Protein AF-A0AAE4P1V4-F1 (afdb_monomer)

Foldseek 3Di:
DVVVVVVVVLQVVCQVFKWKKFWDADPVRDIDIDTDGLVCLCVQPNDVVSVVVSVCQVPDPDQWDKDQDPHRGIMIMGTD

Mean predicted aligned error: 3.28 Å

pLDDT: mean 93.64, std 4.53, range [66.44, 98.0]

Radius of gyration: 12.79 Å; Cα contacts (8 Å, |Δi|>4): 108; chains: 1; bounding box: 34×20×39 Å

Organism: NCBI:txid1117645

Solvent-accessible surface area (backbone atoms only — not comparable to full-atom values): 4543 Å² total; per-residue (Å²): 114,67,68,63,53,53,53,49,51,51,31,53,51,45,49,70,45,38,45,40,34,44,35,33,64,49,98,86,68,47,81,45,75,49,80,50,55,60,81,48,34,37,80,69,52,34,62,71,51,30,52,49,52,52,54,49,62,78,66,57,91,56,62,62,49,75,50,80,40,98,85,57,28,32,38,39,41,30,59,106

Structure (mmCIF, N/CA/C/O backbone):
data_AF-A0AAE4P1V4-F1
#
_entry.id   AF-A0AAE4P1V4-F1
#
loop_
_atom_site.group_PDB
_atom_site.id
_atom_site.type_symbol
_atom_site.label_atom_id
_atom_site.label_alt_id
_atom_site.label_comp_id
_atom_site.label_asym_id
_atom_site.label_entity_id
_atom_site.label_seq_id
_atom_site.pdbx_PDB_ins_code
_atom_site.Cartn_x
_atom_site.Cartn_y
_atom_site.Cartn_z
_atom_site.occupancy
_atom_site.B_iso_or_equiv
_atom_site.auth_seq_id
_atom_site.auth_comp_id
_atom_site.auth_asym_id
_atom_site.auth_atom_id
_atom_site.pdbx_PDB_model_num
ATOM 1 N N . MET A 1 1 ? 1.280 -7.012 24.696 1.00 66.44 1 MET A N 1
ATOM 2 C CA . MET A 1 1 ? 0.516 -8.101 24.040 1.00 66.44 1 MET A CA 1
ATOM 3 C C . MET A 1 1 ? -0.620 -7.546 23.178 1.00 66.44 1 MET A C 1
ATOM 5 O O . MET A 1 1 ? -0.675 -7.874 22.002 1.00 66.44 1 MET A O 1
ATOM 9 N N . ILE A 1 2 ? -1.428 -6.621 23.710 1.00 86.25 2 ILE A N 1
ATOM 10 C CA . ILE A 1 2 ? -2.572 -5.988 23.021 1.00 86.25 2 ILE A CA 1
ATOM 11 C C . ILE A 1 2 ? -2.185 -5.285 21.702 1.00 86.25 2 ILE A C 1
ATOM 13 O O . ILE A 1 2 ? -2.804 -5.541 20.676 1.00 86.25 2 ILE A O 1
ATOM 17 N N . GLN A 1 3 ? -1.110 -4.485 21.679 1.00 84.12 3 GLN A N 1
ATOM 18 C CA . GLN A 1 3 ? -0.714 -3.7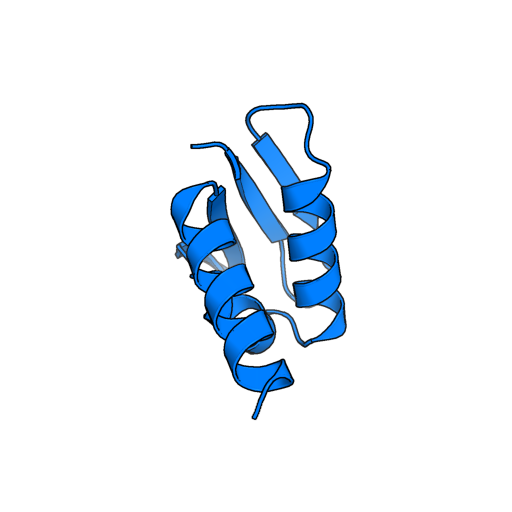39 20.470 1.00 84.12 3 GLN A CA 1
ATOM 19 C C . GLN A 1 3 ? -0.355 -4.635 19.274 1.00 84.12 3 GLN A C 1
ATOM 21 O O . GLN A 1 3 ? -0.689 -4.323 18.134 1.00 84.12 3 GLN A O 1
ATOM 26 N N . LYS A 1 4 ? 0.310 -5.770 19.524 1.00 83.75 4 LYS A N 1
ATOM 27 C CA . LYS A 1 4 ? 0.661 -6.726 18.463 1.00 83.75 4 LYS A CA 1
ATOM 28 C C . LYS A 1 4 ? -0.593 -7.354 17.853 1.00 83.75 4 LYS A C 1
ATOM 30 O O . LYS A 1 4 ? -0.652 -7.521 16.639 1.00 83.75 4 LYS A O 1
ATOM 35 N N . LEU A 1 5 ? -1.594 -7.647 18.685 1.00 90.81 5 LEU A N 1
ATOM 36 C CA . LEU A 1 5 ? -2.874 -8.189 18.23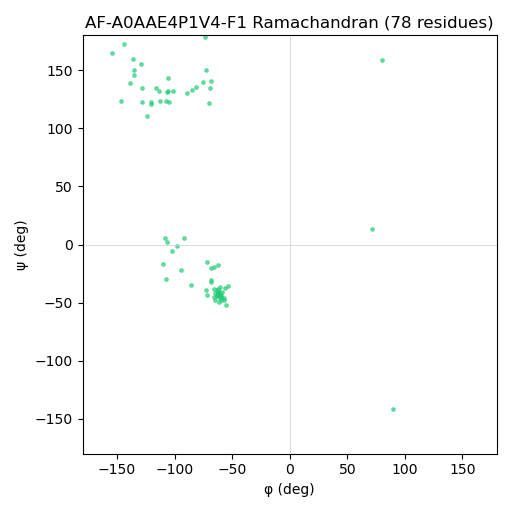8 1.00 90.81 5 LEU A CA 1
ATOM 37 C C . LEU A 1 5 ? -3.637 -7.172 17.375 1.00 90.81 5 LEU A C 1
ATOM 39 O O . LEU A 1 5 ? -4.101 -7.516 16.294 1.00 90.81 5 LEU A O 1
ATOM 43 N N . LEU A 1 6 ? -3.687 -5.906 17.806 1.00 88.88 6 LEU A N 1
ATOM 44 C CA . LEU A 1 6 ? -4.322 -4.821 17.048 1.00 88.88 6 LEU A CA 1
ATOM 45 C C . LEU A 1 6 ? -3.667 -4.620 15.675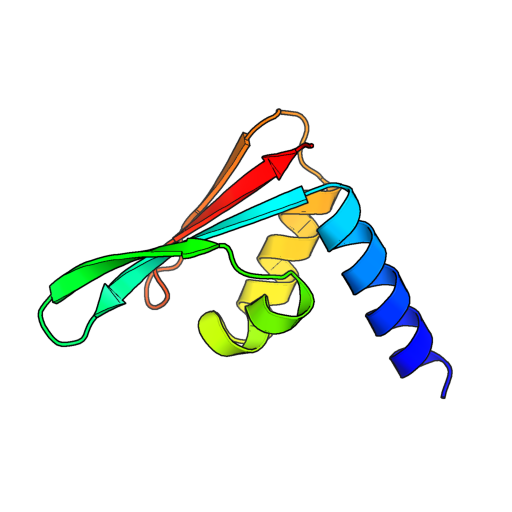 1.00 88.88 6 LEU A C 1
ATOM 47 O O . LEU A 1 6 ? -4.363 -4.524 14.666 1.00 88.88 6 LEU A O 1
ATOM 51 N N . ASN A 1 7 ? -2.333 -4.624 15.618 1.00 87.44 7 ASN A N 1
ATOM 52 C CA . ASN A 1 7 ? -1.601 -4.494 14.356 1.00 87.44 7 ASN A CA 1
ATOM 53 C C . ASN A 1 7 ? -1.875 -5.677 13.412 1.00 87.44 7 ASN A C 1
ATOM 55 O O . ASN A 1 7 ? -2.024 -5.482 12.202 1.00 87.44 7 ASN A O 1
ATOM 59 N N . LEU A 1 8 ? -1.971 -6.894 13.958 1.00 91.62 8 LEU A N 1
ATOM 60 C CA . LEU A 1 8 ? -2.304 -8.090 13.188 1.00 91.62 8 LEU A CA 1
ATOM 61 C C . LEU A 1 8 ? -3.727 -8.006 12.621 1.00 91.62 8 LEU A C 1
ATOM 63 O O . LEU A 1 8 ? -3.913 -8.210 11.424 1.00 91.62 8 LEU A O 1
ATOM 67 N N . MET A 1 9 ? -4.711 -7.641 13.446 1.00 93.56 9 MET A N 1
ATOM 68 C CA . MET A 1 9 ? -6.101 -7.474 13.010 1.00 93.56 9 MET A CA 1
ATOM 69 C C . MET A 1 9 ? -6.234 -6.403 11.926 1.00 93.56 9 MET A C 1
ATOM 71 O O . MET A 1 9 ? -6.888 -6.641 10.914 1.00 93.5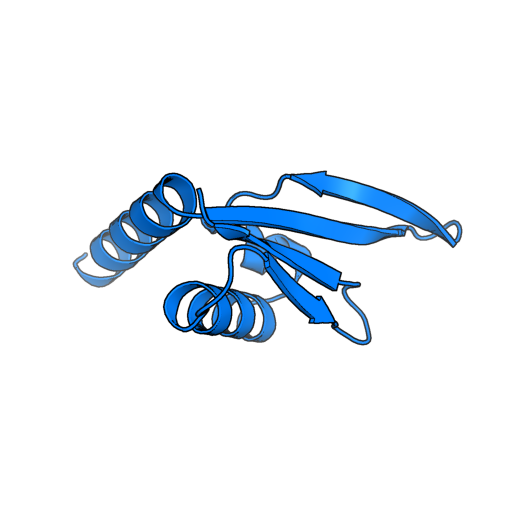6 9 MET A O 1
ATOM 75 N N . ASN A 1 10 ? -5.561 -5.260 12.088 1.00 93.00 10 ASN A N 1
ATOM 76 C CA . ASN A 1 10 ? -5.555 -4.200 11.080 1.00 93.00 10 ASN A CA 1
ATOM 77 C C . ASN A 1 10 ? -4.929 -4.677 9.759 1.00 93.00 10 ASN A C 1
ATOM 79 O O . ASN A 1 10 ? -5.454 -4.412 8.683 1.00 93.00 10 ASN A O 1
ATOM 83 N N . THR A 1 11 ? -3.838 -5.442 9.828 1.00 94.25 11 THR A N 1
ATOM 84 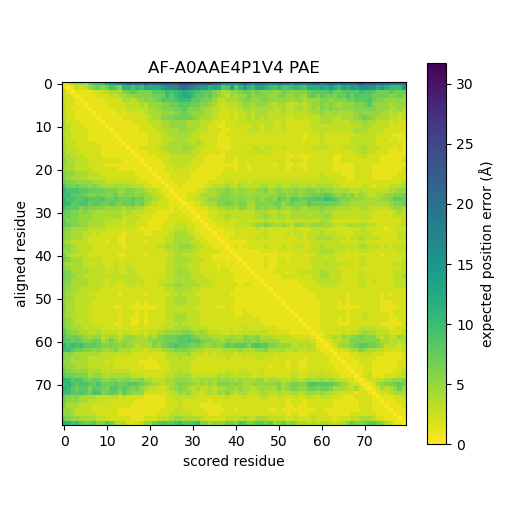C CA . THR A 1 11 ? -3.194 -6.015 8.636 1.00 94.25 11 THR A CA 1
ATOM 85 C C . THR A 1 11 ? -4.118 -6.991 7.908 1.00 94.25 11 THR A C 1
ATOM 87 O O . THR A 1 11 ? -4.217 -6.943 6.681 1.00 94.25 11 THR A O 1
ATOM 90 N N . ILE A 1 12 ? -4.812 -7.859 8.653 1.00 95.75 12 ILE A N 1
ATOM 91 C CA . ILE A 1 12 ? -5.791 -8.803 8.099 1.00 95.75 12 ILE A CA 1
ATOM 92 C C . ILE A 1 12 ? -6.934 -8.039 7.427 1.00 95.75 12 ILE A C 1
ATOM 94 O O . ILE A 1 12 ? -7.237 -8.309 6.267 1.00 95.75 12 ILE A O 1
ATOM 98 N N . TYR A 1 13 ? -7.509 -7.051 8.117 1.00 96.06 13 TYR A N 1
ATOM 99 C CA . TYR A 1 13 ? -8.568 -6.198 7.580 1.00 96.06 13 TYR A CA 1
ATOM 100 C C . TYR A 1 13 ? -8.138 -5.525 6.270 1.00 96.06 13 TYR A C 1
ATOM 102 O O . TYR A 1 13 ? -8.798 -5.669 5.242 1.00 96.06 13 TYR A O 1
ATOM 110 N N . LEU A 1 14 ? -6.983 -4.856 6.266 1.00 96.25 14 LEU A N 1
ATOM 111 C CA . LEU A 1 14 ? -6.487 -4.151 5.086 1.00 96.25 14 LEU A CA 1
ATOM 112 C C . LEU A 1 14 ? -6.238 -5.096 3.906 1.00 96.25 14 LEU A C 1
ATOM 114 O O . LEU A 1 14 ? -6.580 -4.766 2.775 1.00 96.25 14 LEU A O 1
ATOM 118 N N . ASN A 1 15 ? -5.675 -6.280 4.154 1.00 96.38 15 ASN A N 1
ATOM 119 C CA . ASN A 1 15 ? -5.466 -7.280 3.108 1.00 96.38 15 ASN A CA 1
ATOM 120 C C . ASN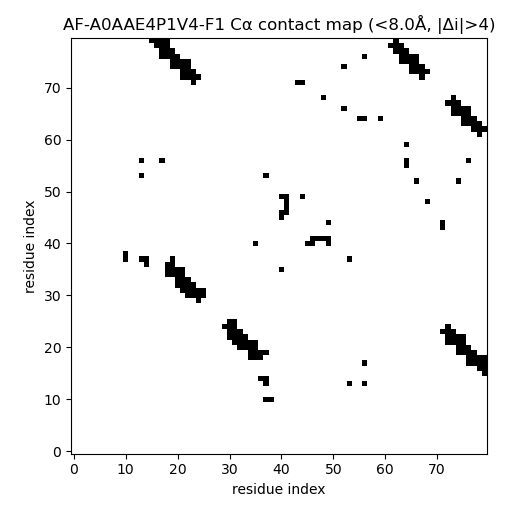 A 1 15 ? -6.779 -7.876 2.588 1.00 96.38 15 ASN A C 1
ATOM 122 O O . ASN A 1 15 ? -6.839 -8.274 1.424 1.00 96.38 15 ASN A O 1
ATOM 126 N N . HIS A 1 16 ? -7.814 -7.958 3.424 1.00 96.19 16 HIS A N 1
ATOM 127 C CA . HIS A 1 16 ? -9.126 -8.459 3.029 1.00 96.19 16 HIS A CA 1
ATOM 128 C C . HIS A 1 16 ? -9.862 -7.463 2.125 1.00 96.19 16 HIS A C 1
ATOM 130 O O . HIS A 1 16 ? -10.384 -7.865 1.091 1.00 96.19 16 HIS A O 1
ATOM 136 N N . HIS A 1 17 ? -9.831 -6.173 2.467 1.00 96.31 17 HIS A N 1
ATOM 137 C CA . HIS A 1 17 ? -10.611 -5.136 1.781 1.00 96.31 17 HIS A CA 1
ATOM 138 C C . HIS A 1 17 ? -9.865 -4.403 0.667 1.00 96.31 17 HIS A C 1
ATOM 140 O O . HIS A 1 17 ? -10.499 -3.844 -0.223 1.00 96.31 17 HIS A O 1
ATOM 146 N N . PHE A 1 18 ? -8.532 -4.406 0.677 1.00 97.44 18 PHE A N 1
ATOM 147 C CA . PHE A 1 18 ? -7.748 -3.624 -0.271 1.00 97.44 18 PHE A CA 1
ATOM 148 C C . PHE A 1 18 ? -6.676 -4.455 -0.969 1.00 97.44 18 PHE A C 1
ATOM 150 O O . PHE A 1 18 ? -6.198 -5.488 -0.490 1.00 97.44 18 PHE A O 1
ATOM 157 N N . ARG A 1 19 ? -6.285 -3.984 -2.152 1.00 97.44 19 ARG A N 1
ATOM 158 C CA . ARG A 1 19 ? -5.147 -4.486 -2.919 1.00 97.44 19 ARG A CA 1
ATOM 159 C C . ARG A 1 19 ? -4.154 -3.353 -3.131 1.00 97.44 19 ARG A C 1
ATOM 161 O O . ARG A 1 19 ? -4.488 -2.353 -3.760 1.00 97.44 19 ARG A O 1
ATOM 168 N N . PHE A 1 20 ? -2.926 -3.542 -2.659 1.00 97.88 20 PHE A N 1
ATOM 169 C CA . PHE A 1 20 ? -1.847 -2.570 -2.818 1.00 97.8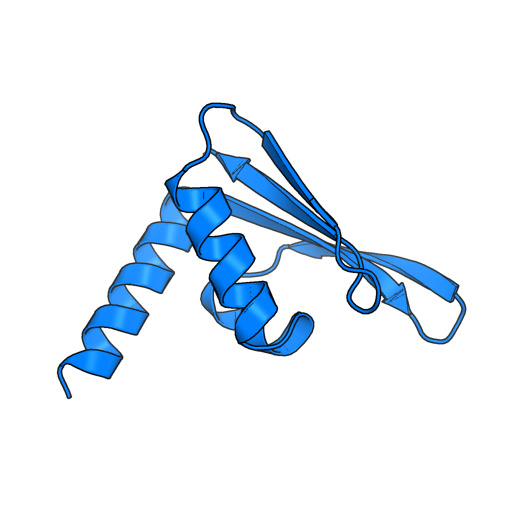8 20 PHE A CA 1
ATOM 170 C C . PHE A 1 20 ? -0.906 -3.000 -3.944 1.00 97.88 20 PHE A C 1
ATOM 172 O O . PHE A 1 20 ? -0.477 -4.155 -4.013 1.00 97.88 20 PHE A O 1
ATOM 179 N N . VAL A 1 21 ? -0.587 -2.066 -4.838 1.00 98.00 21 VAL A N 1
ATOM 180 C CA . VAL A 1 21 ? 0.336 -2.277 -5.957 1.00 98.00 21 VAL A CA 1
ATOM 181 C C . VAL A 1 21 ? 1.444 -1.247 -5.881 1.00 98.00 21 VAL A C 1
ATOM 183 O O . VAL A 1 21 ? 1.216 -0.064 -6.139 1.00 98.00 21 VAL A O 1
ATOM 186 N N . LEU A 1 22 ? 2.648 -1.705 -5.561 1.00 97.38 22 LEU A N 1
ATOM 187 C CA . LEU A 1 22 ? 3.836 -0.868 -5.545 1.00 97.38 22 LEU A CA 1
ATOM 188 C C . LEU A 1 22 ? 4.383 -0.727 -6.962 1.00 97.38 22 LEU A C 1
ATOM 190 O O . LEU A 1 22 ? 4.475 -1.700 -7.707 1.00 97.38 22 LEU A O 1
ATOM 194 N N . THR A 1 23 ? 4.745 0.497 -7.334 1.00 97.12 23 THR A N 1
ATOM 195 C CA . THR A 1 23 ? 5.516 0.806 -8.538 1.00 97.12 23 THR A CA 1
ATOM 196 C C . THR A 1 23 ? 6.709 1.673 -8.155 1.00 97.12 23 THR A C 1
ATOM 198 O O . THR A 1 23 ? 6.521 2.760 -7.618 1.00 97.12 23 THR A O 1
ATOM 201 N N . TYR A 1 24 ? 7.922 1.234 -8.469 1.00 94.50 24 TYR A N 1
ATOM 202 C CA . TYR A 1 24 ? 9.166 1.963 -8.192 1.00 94.50 24 TYR A CA 1
ATOM 203 C C . TYR A 1 24 ? 10.170 1.746 -9.326 1.00 94.50 24 TYR A C 1
ATOM 205 O O . TYR A 1 24 ? 9.911 0.968 -10.243 1.00 94.50 24 TYR A O 1
ATOM 213 N N . TYR A 1 25 ? 11.291 2.458 -9.288 1.00 91.94 25 TYR A N 1
ATOM 214 C CA . TYR A 1 25 ? 12.414 2.237 -10.195 1.00 91.94 25 TYR A CA 1
ATOM 215 C C . TYR A 1 25 ? 13.535 1.558 -9.415 1.00 91.94 25 TYR A C 1
ATOM 217 O O . TYR A 1 25 ? 13.854 1.994 -8.309 1.00 91.94 25 TYR A O 1
ATOM 225 N N . ASP A 1 26 ? 14.090 0.476 -9.957 1.00 90.31 26 ASP A N 1
ATOM 226 C CA . ASP A 1 26 ? 15.265 -0.164 -9.371 1.00 90.31 26 ASP A CA 1
ATOM 227 C C . ASP A 1 26 ? 16.543 0.658 -9.618 1.00 90.31 26 ASP A C 1
ATOM 229 O O . ASP A 1 26 ? 16.524 1.711 -10.259 1.00 90.31 26 ASP A O 1
ATOM 233 N N . HIS A 1 27 ? 17.672 0.175 -9.098 1.00 88.25 27 HIS A N 1
ATOM 234 C CA . HIS A 1 27 ? 18.970 0.840 -9.231 1.00 88.25 27 HIS A CA 1
ATOM 235 C C . HIS A 1 27 ? 19.457 0.971 -10.686 1.00 88.25 27 HIS A C 1
ATOM 237 O O . HIS A 1 27 ? 20.322 1.797 -10.960 1.00 88.25 27 HIS A O 1
ATOM 243 N N . ASN A 1 28 ? 18.893 0.197 -11.619 1.00 93.25 28 ASN A N 1
ATOM 244 C CA . ASN A 1 28 ? 19.177 0.294 -13.051 1.00 93.25 28 ASN A CA 1
ATOM 245 C C . ASN A 1 28 ? 18.204 1.245 -13.772 1.00 93.25 28 ASN A C 1
ATOM 247 O O . ASN A 1 28 ? 18.206 1.319 -14.999 1.00 93.25 28 ASN A O 1
ATOM 251 N N . GLY A 1 29 ? 17.329 1.938 -13.034 1.00 90.38 29 GLY A N 1
ATOM 252 C CA . GLY A 1 29 ? 16.294 2.796 -13.601 1.00 90.38 29 GLY A CA 1
ATOM 253 C C . GLY A 1 29 ? 15.164 2.019 -14.278 1.00 90.38 29 GLY A C 1
ATOM 254 O O . GLY A 1 29 ? 14.362 2.614 -15.001 1.00 90.38 29 GLY A O 1
ATOM 255 N N . LYS A 1 30 ? 15.057 0.700 -14.064 1.00 94.56 30 LYS A N 1
ATOM 256 C CA . LYS A 1 30 ? 13.971 -0.102 -14.629 1.00 94.56 30 LYS A CA 1
ATOM 257 C C . LYS A 1 30 ? 12.756 -0.035 -13.716 1.00 94.56 30 LYS A C 1
ATOM 259 O O . LYS A 1 30 ? 12.835 -0.205 -12.500 1.00 94.56 30 LYS A O 1
ATOM 264 N N . ARG A 1 31 ? 11.595 0.206 -14.324 1.00 94.44 31 ARG A N 1
ATOM 265 C CA . ARG A 1 31 ? 10.316 0.251 -13.615 1.00 94.44 31 ARG A CA 1
ATOM 266 C C . ARG A 1 31 ? 9.921 -1.149 -13.144 1.00 94.44 31 ARG A C 1
ATOM 268 O O . ARG A 1 31 ? 9.719 -2.046 -13.958 1.00 94.44 31 ARG A O 1
ATOM 275 N N . GLN A 1 32 ? 9.734 -1.290 -11.840 1.00 95.31 32 GLN A N 1
ATOM 276 C CA . GLN A 1 32 ? 9.240 -2.483 -11.166 1.00 95.31 32 GLN A CA 1
ATOM 277 C C . GLN A 1 32 ? 7.797 -2.264 -10.712 1.00 95.31 32 GLN A C 1
ATOM 279 O O . GLN A 1 32 ? 7.426 -1.157 -10.310 1.00 95.31 32 GLN A O 1
ATOM 284 N N . ARG A 1 33 ? 6.968 -3.310 -10.790 1.00 96.44 33 ARG A N 1
ATOM 285 C CA . ARG A 1 33 ? 5.570 -3.275 -10.343 1.00 96.44 33 ARG A CA 1
ATOM 286 C C . ARG A 1 33 ? 5.141 -4.626 -9.784 1.00 96.44 33 ARG A C 1
ATOM 288 O O . ARG A 1 33 ? 5.202 -5.616 -10.505 1.00 96.44 33 ARG A O 1
ATOM 295 N N . HIS A 1 34 ? 4.659 -4.661 -8.545 1.00 95.75 34 HIS A N 1
ATOM 296 C CA . HIS A 1 34 ? 4.187 -5.899 -7.917 1.00 95.75 34 HIS A CA 1
ATOM 297 C C . HIS A 1 34 ? 3.146 -5.647 -6.817 1.00 95.75 34 HIS A C 1
ATOM 299 O O . HIS A 1 34 ? 2.955 -4.517 -6.360 1.00 95.75 34 HIS A O 1
ATOM 305 N N . PHE A 1 35 ? 2.447 -6.711 -6.413 1.00 96.44 35 PHE A N 1
ATOM 306 C CA . PHE A 1 35 ? 1.531 -6.681 -5.272 1.00 96.44 35 PHE A CA 1
ATOM 307 C C . PHE A 1 35 ? 2.310 -6.692 -3.968 1.00 96.44 35 PHE A C 1
ATOM 309 O O . PHE A 1 35 ? 3.285 -7.427 -3.842 1.00 96.44 35 PHE A O 1
ATOM 316 N N . VAL A 1 36 ? 1.849 -5.902 -3.005 1.00 96.06 36 VAL A N 1
ATOM 317 C CA . VAL A 1 36 ? 2.435 -5.841 -1.668 1.00 96.06 36 VAL A CA 1
ATOM 318 C C . VAL A 1 36 ? 1.334 -6.040 -0.633 1.00 96.06 36 VAL A C 1
ATOM 320 O O . VAL A 1 36 ? 0.242 -5.484 -0.760 1.00 96.06 36 VAL A O 1
ATOM 323 N N . GLY A 1 37 ? 1.587 -6.876 0.371 1.00 95.50 37 GLY A N 1
ATOM 324 C CA . GLY A 1 37 ? 0.669 -7.020 1.499 1.00 95.50 37 GLY A CA 1
ATOM 325 C C . GLY A 1 37 ? 0.726 -5.792 2.408 1.00 95.50 37 GLY A C 1
ATOM 326 O O . GLY A 1 37 ? 1.781 -5.177 2.560 1.00 95.50 37 GLY A O 1
ATOM 327 N N . ALA A 1 38 ? -0.377 -5.466 3.082 1.00 94.81 38 ALA A N 1
ATOM 328 C CA . ALA A 1 38 ? -0.437 -4.356 4.036 1.00 94.81 38 ALA A CA 1
ATOM 329 C C . ALA A 1 38 ? 0.657 -4.447 5.119 1.00 94.81 38 ALA A C 1
ATOM 331 O O . ALA A 1 38 ? 1.233 -3.432 5.505 1.00 94.81 38 ALA A O 1
ATOM 332 N N . GLY A 1 39 ? 0.991 -5.669 5.551 1.00 93.81 39 GLY A N 1
ATOM 333 C CA . GLY A 1 39 ? 2.036 -5.935 6.545 1.00 93.81 39 GLY A CA 1
ATOM 334 C C . GLY A 1 39 ? 3.470 -5.729 6.044 1.00 93.81 39 GLY A C 1
ATOM 335 O O . GLY A 1 39 ? 4.376 -5.629 6.860 1.00 93.81 39 GLY A O 1
ATOM 336 N N . GLN A 1 40 ? 3.679 -5.636 4.727 1.00 95.06 40 GLN A N 1
ATOM 337 C CA . GLN A 1 40 ? 4.992 -5.413 4.108 1.00 95.06 40 GLN A CA 1
ATOM 338 C C . GLN A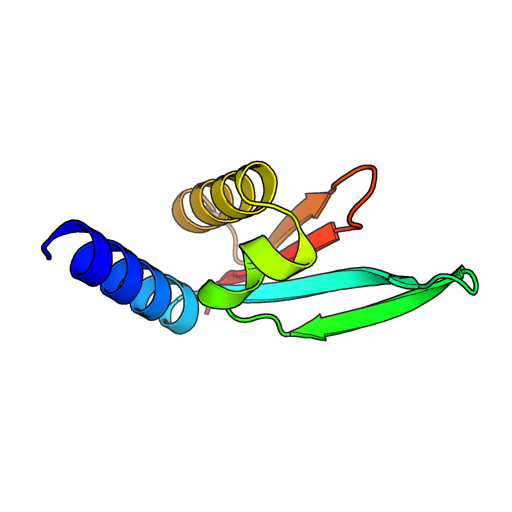 1 40 ? 5.183 -3.962 3.646 1.00 95.06 40 GLN A C 1
ATOM 340 O O . GLN A 1 40 ? 6.272 -3.584 3.231 1.00 95.06 40 GLN A O 1
ATOM 345 N N . LEU A 1 41 ? 4.154 -3.109 3.727 1.00 94.69 41 LEU A N 1
ATOM 346 C CA . LEU A 1 41 ? 4.241 -1.718 3.266 1.00 94.69 41 LEU A CA 1
ATOM 347 C C . LEU A 1 41 ? 5.390 -0.942 3.927 1.00 94.69 41 LEU A C 1
ATOM 349 O O . LEU A 1 41 ? 6.033 -0.131 3.263 1.00 94.69 41 LEU A O 1
ATOM 353 N N . SER A 1 42 ? 5.657 -1.180 5.213 1.00 94.44 42 SER A N 1
ATOM 354 C CA . SER A 1 42 ? 6.737 -0.509 5.949 1.00 94.44 42 SER A CA 1
ATOM 355 C C . SER A 1 42 ? 8.127 -0.916 5.469 1.00 94.44 42 SER A C 1
ATOM 357 O O . SER A 1 42 ? 9.018 -0.073 5.472 1.00 94.44 42 SER A O 1
ATOM 359 N N . GLU A 1 43 ? 8.304 -2.155 5.010 1.00 93.81 43 GLU A N 1
ATOM 360 C CA . GLU A 1 43 ? 9.570 -2.654 4.465 1.00 93.81 43 GLU A CA 1
ATOM 361 C C . GLU A 1 43 ? 9.945 -1.915 3.173 1.00 93.81 43 GLU A C 1
ATOM 363 O O . GLU A 1 43 ? 11.087 -1.499 2.997 1.00 93.81 43 GLU A O 1
ATOM 368 N N . TYR A 1 44 ? 8.963 -1.664 2.303 1.00 92.06 44 TYR A N 1
ATOM 369 C CA . TYR A 1 44 ? 9.196 -0.992 1.021 1.00 92.06 44 TYR A CA 1
ATOM 370 C C . TYR A 1 44 ? 9.179 0.538 1.104 1.00 92.06 44 TYR A C 1
ATOM 372 O O . TYR A 1 44 ? 9.882 1.215 0.352 1.00 92.06 44 TYR A O 1
ATOM 380 N N . LEU A 1 45 ? 8.335 1.109 1.967 1.00 92.75 45 LEU A N 1
ATOM 381 C CA . LEU A 1 45 ? 8.054 2.549 1.973 1.00 92.75 45 LEU A CA 1
ATOM 382 C C . LEU A 1 45 ? 8.628 3.276 3.194 1.00 92.75 45 LEU A C 1
ATOM 384 O O . LEU A 1 45 ? 8.711 4.507 3.180 1.00 92.75 45 LEU A O 1
ATOM 388 N N . GLY A 1 46 ? 8.989 2.546 4.249 1.00 93.75 46 GLY A N 1
ATOM 389 C CA . GLY A 1 46 ? 9.221 3.086 5.586 1.00 93.75 46 GLY A CA 1
ATOM 390 C C . GLY A 1 46 ? 7.919 3.315 6.364 1.00 93.75 46 GLY A C 1
ATOM 391 O O . GLY A 1 46 ? 6.838 3.468 5.789 1.00 93.75 46 GLY A O 1
ATOM 392 N N . GLU A 1 47 ? 8.021 3.372 7.693 1.00 93.75 47 GLU A N 1
ATOM 393 C CA . GLU A 1 47 ? 6.867 3.403 8.607 1.00 93.75 47 GLU A CA 1
ATOM 394 C C . GLU A 1 47 ? 5.899 4.564 8.335 1.00 93.75 47 GLU A C 1
ATOM 396 O O . GLU A 1 47 ? 4.699 4.345 8.187 1.00 93.75 47 GLU A O 1
ATOM 401 N N . LYS A 1 48 ? 6.413 5.792 8.182 1.00 94.19 48 LYS A N 1
ATOM 402 C CA . LYS A 1 48 ? 5.586 6.996 7.958 1.00 94.19 48 LYS A CA 1
ATOM 403 C C . LYS A 1 48 ? 4.778 6.933 6.660 1.00 94.19 48 LYS A C 1
ATOM 405 O O . LYS A 1 48 ? 3.613 7.332 6.609 1.00 94.19 48 LYS A O 1
ATOM 410 N N . ASN A 1 49 ? 5.398 6.435 5.595 1.00 95.25 49 ASN A N 1
ATOM 411 C CA . ASN A 1 49 ? 4.729 6.302 4.307 1.00 95.25 49 ASN A CA 1
ATOM 412 C C . ASN A 1 49 ? 3.718 5.153 4.344 1.00 95.25 49 ASN A C 1
ATOM 414 O O . ASN A 1 49 ? 2.614 5.309 3.831 1.00 95.25 49 ASN A O 1
ATOM 418 N N . ALA A 1 50 ? 4.054 4.038 4.998 1.00 95.19 50 ALA A N 1
ATOM 419 C CA . ALA A 1 50 ? 3.126 2.933 5.201 1.00 95.19 50 ALA A CA 1
ATOM 420 C C . ALA A 1 50 ? 1.884 3.373 5.990 1.00 95.19 50 ALA A C 1
ATOM 422 O O . ALA A 1 50 ? 0.767 3.100 5.559 1.00 95.19 50 ALA A O 1
ATOM 423 N N . GLU A 1 51 ? 2.053 4.127 7.079 1.00 95.19 51 GLU A N 1
ATOM 424 C CA . GLU A 1 51 ? 0.938 4.696 7.846 1.00 95.19 51 GLU A CA 1
ATOM 425 C C . GLU A 1 51 ? 0.063 5.614 6.976 1.00 95.19 51 GLU A C 1
ATOM 427 O O . GLU A 1 51 ? -1.167 5.546 7.027 1.00 95.19 51 GLU A O 1
ATOM 432 N N . THR A 1 52 ? 0.686 6.428 6.117 1.00 96.00 52 THR A N 1
ATOM 433 C CA . THR A 1 52 ? -0.028 7.287 5.160 1.00 96.00 52 THR A CA 1
ATOM 434 C C . THR A 1 52 ? -0.873 6.459 4.191 1.00 96.00 52 THR A C 1
ATOM 436 O O . THR A 1 52 ? -2.051 6.755 4.005 1.00 96.00 52 THR A O 1
ATOM 439 N N . VAL A 1 53 ? -0.318 5.382 3.621 1.00 96.69 53 VAL A N 1
ATOM 440 C CA . VAL A 1 53 ? -1.061 4.462 2.739 1.00 96.69 53 VAL A CA 1
ATOM 441 C C . VAL A 1 53 ? -2.248 3.832 3.469 1.00 96.69 53 VAL A C 1
ATOM 443 O O . VAL A 1 53 ? -3.338 3.784 2.905 1.00 96.69 53 VAL A O 1
ATOM 446 N N . GLN A 1 54 ? -2.069 3.388 4.716 1.00 95.56 54 GLN A N 1
ATOM 447 C CA . GLN A 1 54 ? -3.145 2.779 5.508 1.00 95.56 54 GLN A CA 1
ATOM 448 C C . GLN A 1 54 ? -4.280 3.774 5.787 1.00 95.56 54 GLN A C 1
ATOM 450 O O . GLN A 1 54 ? -5.452 3.444 5.603 1.00 95.56 54 GLN A O 1
ATOM 455 N N . LYS A 1 55 ? -3.947 5.017 6.160 1.00 95.62 55 LYS A N 1
ATOM 456 C CA . LYS A 1 55 ? -4.939 6.091 6.335 1.00 95.62 55 LYS A CA 1
ATOM 457 C C . LYS A 1 55 ? -5.665 6.406 5.027 1.00 95.62 55 LYS A C 1
ATOM 459 O O . LYS A 1 55 ? -6.885 6.570 5.036 1.00 95.62 55 LYS A O 1
ATOM 464 N N . CYS A 1 56 ? -4.947 6.451 3.904 1.00 96.19 56 CYS A N 1
ATOM 465 C CA . CYS A 1 56 ? -5.547 6.648 2.583 1.00 96.19 56 CYS A CA 1
ATOM 466 C C . CYS A 1 56 ? -6.503 5.510 2.207 1.00 96.19 56 CYS A C 1
ATOM 468 O O . CYS A 1 56 ? -7.593 5.792 1.725 1.00 96.19 56 CYS A O 1
ATOM 470 N N . ALA A 1 57 ? -6.134 4.250 2.457 1.00 95.88 57 ALA A N 1
ATOM 471 C CA . ALA A 1 57 ? -7.004 3.102 2.200 1.00 95.88 57 ALA A CA 1
ATOM 472 C C . ALA A 1 57 ? -8.309 3.198 3.004 1.00 95.88 57 ALA A C 1
ATOM 474 O O . ALA A 1 57 ? -9.392 3.112 2.443 1.00 95.88 57 ALA A O 1
ATOM 475 N N . ASN A 1 58 ? -8.218 3.501 4.300 1.00 94.44 58 ASN A N 1
ATOM 476 C CA . ASN A 1 58 ? -9.394 3.606 5.168 1.00 94.44 58 ASN A CA 1
ATOM 477 C C . ASN A 1 58 ? -10.307 4.805 4.853 1.00 94.44 58 ASN A C 1
ATOM 479 O O . ASN A 1 58 ? -11.467 4.811 5.252 1.00 94.44 58 ASN A O 1
ATOM 483 N N . SER A 1 59 ? -9.797 5.829 4.165 1.00 94.94 59 SER A N 1
ATOM 484 C CA . SER A 1 59 ? -10.546 7.049 3.822 1.00 94.94 59 SER A CA 1
ATOM 485 C C . SER A 1 59 ? -10.941 7.134 2.346 1.00 94.94 59 SER A C 1
ATOM 487 O O . SER A 1 59 ? -11.524 8.137 1.918 1.00 94.94 59 SER A O 1
ATOM 489 N N . MET A 1 60 ? -10.629 6.108 1.548 1.00 92.31 60 MET A N 1
ATOM 490 C CA . MET A 1 60 ? -10.910 6.130 0.120 1.00 92.31 60 MET A CA 1
ATOM 491 C C . MET A 1 60 ? -12.419 6.055 -0.147 1.00 92.31 60 MET A C 1
ATOM 493 O O . MET A 1 60 ? -13.137 5.258 0.443 1.00 92.31 60 MET A O 1
ATOM 497 N N . LYS A 1 61 ? -12.901 6.906 -1.059 1.00 89.75 61 LYS A N 1
ATOM 498 C CA . LYS A 1 61 ? -14.314 6.969 -1.490 1.00 89.75 61 LYS A CA 1
ATOM 499 C C . LYS A 1 61 ? -14.535 6.444 -2.911 1.00 89.75 61 LYS A C 1
ATOM 501 O O . LYS A 1 61 ? -15.591 6.654 -3.495 1.00 89.75 61 LYS A O 1
ATOM 506 N N . ARG A 1 62 ? -13.487 5.896 -3.520 1.00 91.31 62 ARG A N 1
ATOM 507 C CA . ARG A 1 62 ? -13.442 5.452 -4.917 1.00 91.31 62 ARG A CA 1
ATOM 508 C C . ARG A 1 62 ? -12.762 4.098 -4.963 1.00 91.31 62 ARG A C 1
ATOM 510 O O . ARG A 1 62 ? -11.942 3.816 -4.098 1.00 91.31 62 ARG A O 1
ATOM 517 N N . ASP A 1 63 ? -12.992 3.352 -6.033 1.00 93.69 63 ASP A N 1
ATOM 518 C CA . ASP A 1 63 ? -12.429 2.006 -6.203 1.00 93.69 63 ASP A CA 1
ATOM 519 C C . ASP A 1 63 ? -10.903 2.001 -6.335 1.00 93.69 63 ASP A C 1
ATOM 521 O O . ASP A 1 63 ? -10.262 0.977 -6.117 1.00 93.69 63 ASP A O 1
ATOM 525 N N . LYS A 1 64 ? -10.302 3.147 -6.682 1.00 96.56 64 LYS A N 1
ATOM 526 C CA . LYS A 1 64 ? -8.853 3.309 -6.812 1.00 96.56 64 LYS A CA 1
ATOM 527 C C . LYS A 1 64 ? -8.366 4.636 -6.236 1.00 96.56 64 LYS A C 1
ATOM 529 O O . LYS A 1 64 ? -8.936 5.696 -6.505 1.00 96.56 64 LYS A O 1
ATOM 534 N N . HIS A 1 65 ? -7.230 4.587 -5.545 1.00 97.44 65 HIS A N 1
ATOM 535 C CA . HIS A 1 65 ? -6.454 5.756 -5.144 1.00 97.44 65 HIS A CA 1
ATOM 536 C C . HIS A 1 65 ? -4.956 5.538 -5.396 1.00 97.44 65 HIS A C 1
ATOM 538 O O . HIS A 1 65 ? -4.468 4.423 -5.249 1.00 97.44 65 HIS A O 1
ATOM 544 N N . THR A 1 66 ? -4.211 6.583 -5.762 1.00 97.12 66 THR A N 1
ATOM 545 C CA . THR A 1 66 ? -2.757 6.494 -5.988 1.00 97.12 66 THR A CA 1
ATOM 546 C C . THR A 1 66 ? -2.029 7.450 -5.054 1.00 97.12 66 THR A C 1
ATOM 548 O O . THR A 1 66 ? -2.250 8.657 -5.108 1.00 97.12 66 THR A O 1
ATOM 551 N N . VAL A 1 67 ? -1.113 6.916 -4.248 1.00 96.38 67 VAL A N 1
ATOM 552 C CA . VAL A 1 67 ? -0.236 7.682 -3.356 1.00 96.38 67 VAL A CA 1
ATOM 553 C C . VAL A 1 67 ? 1.167 7.709 -3.956 1.00 96.38 67 VAL A C 1
ATOM 555 O O . VAL A 1 67 ? 1.747 6.657 -4.222 1.00 96.38 67 VAL A O 1
ATOM 558 N N . LYS A 1 68 ? 1.719 8.903 -4.197 1.00 96.06 68 LYS A N 1
ATOM 559 C CA . LYS A 1 68 ? 3.061 9.079 -4.777 1.00 96.06 68 LYS A CA 1
ATOM 560 C C . LYS A 1 68 ? 4.055 9.532 -3.713 1.00 96.06 68 LYS A C 1
ATOM 562 O O . LYS A 1 68 ? 3.816 10.506 -3.006 1.00 96.06 68 LYS A O 1
ATOM 567 N N . PHE A 1 69 ? 5.202 8.870 -3.669 1.00 93.31 69 PHE A N 1
ATOM 568 C CA . PHE A 1 69 ? 6.325 9.165 -2.793 1.00 93.31 69 PHE A CA 1
ATOM 569 C C . PHE A 1 69 ? 7.541 9.565 -3.625 1.00 93.31 69 PHE A C 1
ATOM 571 O O . PHE A 1 69 ? 7.905 8.901 -4.592 1.00 93.31 69 PHE A O 1
ATOM 578 N N . ARG A 1 70 ? 8.227 10.636 -3.220 1.00 86.62 70 ARG A N 1
ATOM 579 C CA . ARG A 1 70 ? 9.367 11.174 -3.981 1.00 86.62 70 ARG A CA 1
ATOM 580 C C . ARG A 1 70 ? 10.524 10.179 -4.139 1.00 86.62 70 ARG A C 1
ATOM 582 O O . ARG A 1 70 ? 11.176 10.190 -5.173 1.00 86.62 70 ARG A O 1
ATOM 589 N N . LYS A 1 71 ? 10.795 9.361 -3.114 1.00 85.50 71 LYS A N 1
ATOM 590 C CA . LYS A 1 71 ? 11.928 8.413 -3.092 1.00 85.50 71 LYS A CA 1
ATOM 591 C C . LYS A 1 71 ? 11.515 6.946 -3.243 1.00 85.50 71 LYS A C 1
ATOM 593 O O . LYS A 1 71 ? 12.285 6.165 -3.780 1.00 85.50 71 LYS A O 1
ATOM 598 N N . CYS A 1 72 ? 10.318 6.579 -2.787 1.00 87.12 72 CYS A N 1
ATOM 599 C CA . CYS A 1 72 ? 9.880 5.179 -2.704 1.00 87.12 72 CYS A CA 1
ATOM 600 C C . CYS A 1 72 ? 9.008 4.731 -3.892 1.00 87.12 72 CYS A C 1
ATOM 602 O O . CYS A 1 72 ? 8.571 3.586 -3.933 1.00 87.12 72 CYS A O 1
ATOM 604 N N . GLY A 1 73 ? 8.720 5.620 -4.848 1.00 92.06 73 GLY A N 1
ATOM 605 C CA . GLY A 1 73 ? 7.830 5.328 -5.971 1.00 92.06 73 GLY A CA 1
ATOM 606 C C . GLY A 1 73 ? 6.370 5.655 -5.658 1.00 92.06 73 GLY A C 1
ATOM 607 O O . GLY A 1 73 ? 6.076 6.667 -5.034 1.00 92.06 73 GLY A O 1
ATOM 608 N N . GLN A 1 74 ? 5.427 4.840 -6.114 1.00 96.38 74 GLN A N 1
ATOM 609 C CA . GLN A 1 74 ? 3.997 5.053 -5.891 1.00 96.38 74 GLN A CA 1
ATOM 610 C C . GLN A 1 74 ? 3.286 3.763 -5.488 1.00 96.38 74 GLN A C 1
ATOM 612 O O . GLN A 1 74 ? 3.660 2.676 -5.926 1.00 96.38 74 GLN A O 1
ATOM 617 N N . ILE A 1 75 ? 2.222 3.903 -4.704 1.00 97.88 75 ILE A N 1
ATOM 618 C CA . ILE A 1 75 ? 1.298 2.828 -4.353 1.00 97.88 75 ILE A CA 1
ATOM 619 C C . ILE A 1 75 ? -0.049 3.131 -4.991 1.00 97.88 75 ILE A C 1
ATOM 621 O O . ILE A 1 75 ? -0.643 4.173 -4.721 1.00 97.88 75 ILE A O 1
ATOM 625 N N . ASP A 1 76 ? -0.552 2.203 -5.797 1.00 97.81 76 ASP A N 1
ATOM 626 C CA . ASP A 1 76 ? -1.973 2.166 -6.120 1.00 97.81 76 ASP A CA 1
ATOM 627 C C . ASP A 1 76 ? -2.700 1.309 -5.075 1.00 97.81 76 ASP A C 1
ATOM 629 O O . ASP A 1 76 ? -2.294 0.181 -4.794 1.00 97.81 76 ASP A O 1
ATOM 633 N N . ILE A 1 77 ? -3.786 1.841 -4.529 1.00 98.00 77 ILE A N 1
ATOM 634 C CA . ILE A 1 77 ? -4.710 1.180 -3.612 1.00 98.00 77 ILE A CA 1
ATOM 635 C C . ILE A 1 77 ? -5.989 0.912 -4.399 1.00 98.00 77 ILE A C 1
ATOM 637 O O . ILE A 1 77 ? -6.571 1.854 -4.937 1.00 98.00 77 ILE A O 1
ATOM 641 N N . TYR A 1 78 ? -6.419 -0.343 -4.468 1.00 97.69 78 TYR A N 1
ATOM 642 C CA . TYR A 1 78 ? -7.699 -0.733 -5.057 1.00 97.69 78 TYR A CA 1
ATOM 643 C C . TYR A 1 78 ? -8.614 -1.278 -3.961 1.00 97.69 78 TYR A C 1
ATOM 645 O O . TYR A 1 78 ? -8.169 -2.126 -3.184 1.00 97.69 78 TYR A O 1
ATOM 653 N N . SER A 1 79 ? -9.863 -0.814 -3.912 1.00 95.38 79 SER A N 1
ATOM 654 C CA . SER A 1 79 ? -10.908 -1.470 -3.121 1.00 95.38 79 SER A CA 1
ATOM 655 C C . SER A 1 79 ? -11.243 -2.817 -3.754 1.00 95.38 79 SER A C 1
ATOM 657 O O . SER A 1 79 ? -11.244 -2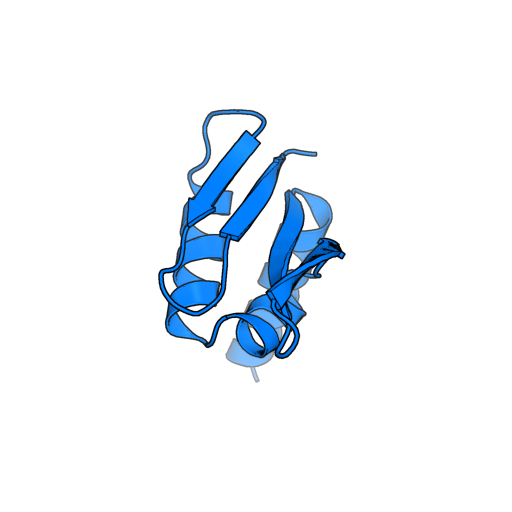.940 -4.981 1.00 95.38 79 SER A O 1
ATOM 659 N N . LYS A 1 80 ? -11.474 -3.823 -2.917 1.00 93.00 80 LYS A N 1
ATOM 660 C CA . LYS A 1 80 ? -12.008 -5.125 -3.320 1.00 93.00 80 LYS A CA 1
ATOM 661 C C . LYS A 1 80 ? -13.516 -5.171 -3.141 1.00 93.00 80 LYS A C 1
ATOM 663 O O . LYS A 1 80 ? -14.027 -4.371 -2.324 1.00 93.00 80 LYS A O 1
#

Secondary structure (DSSP, 8-state):
-HHHHHHHHHHHHHHHHEEEEEEEE-TTS-EEEEEE-GGGHHHHH-HHHHHHHHHHHHH--SSEEEEEETTTEEEEEEE-

Nearest PDB structures (foldseek):
  7r3g-assembly1_B  TM=3.794E-01  e=5.135E+00  Pseudomonas aeruginosa PAO1

Sequence (80 aa):
MIQKLLNLMNTIYLNHHFRFVLTYYDHNGKRQRHFVGAGQLSEYLGEKNAETVQKCANSMKRDKHTVKFRKCGQIDIYSK